Protein AF-A0A260Z648-F1 (afdb_monomer_lite)

InterPro domains:
  IPR011333 SKP1/BTB/POZ domain superfamily [G3DSA:3.30.710.10] (25-83)
  IPR011333 SKP1/BTB/POZ domain superfamily [SSF54695] (28-83)
  IPR016073 SKP1 component, POZ domain [PF03931] (30-83)

Organism: Caenorhabditis remanei (NCBI:txid31234)

Sequence (83 aa):
MSAEQAPVEVPAVDAPVAEAAPAEPTVYYTLESCDGDEVKISSEAVKQSKTLNDLVSNLHGGAEMDESIPMDNIKKPALVKVV

Foldseek 3Di:
DDDDDDDDDDPDDPDPPPPPDPPDQPAWAWAAELVRDIDIDGPVLLVVDPVSVVVCCVVPVDDGDPDHHYPNPGHPVRVVVSD

Secondary structure (DSSP, 8-state):
--------PPP--------------S-EEEEEETTS-EEEEEHHHHHH-HHHHHHHHHHHTT---SSPEEETT--HHHHHHH-

Radius of gyration: 25.3 Å; chains: 1; bounding box: 29×21×90 Å

Structure (mmCIF, N/CA/C/O backbone):
data_AF-A0A260Z648-F1
#
_entry.id   AF-A0A260Z648-F1
#
loop_
_atom_site.group_PDB
_atom_site.id
_atom_site.type_symbol
_atom_site.label_atom_id
_atom_site.label_alt_id
_atom_site.label_comp_id
_atom_site.label_asym_id
_atom_site.label_entity_id
_atom_site.label_seq_id
_atom_site.pdbx_PDB_ins_code
_atom_site.Cartn_x
_atom_site.Cartn_y
_atom_site.Cartn_z
_atom_site.occupancy
_atom_site.B_iso_or_equiv
_atom_site.auth_seq_id
_atom_site.auth_comp_id
_atom_site.auth_asym_id
_atom_site.auth_atom_id
_atom_site.pdbx_PDB_model_num
ATOM 1 N N . MET A 1 1 ? 9.275 -7.624 -81.919 1.00 42.38 1 MET A N 1
ATOM 2 C CA . MET A 1 1 ? 10.491 -7.262 -81.164 1.00 42.38 1 MET A CA 1
ATOM 3 C C . MET A 1 1 ? 10.045 -6.821 -79.783 1.00 42.38 1 MET A C 1
ATOM 5 O O . MET A 1 1 ? 9.033 -6.142 -79.684 1.00 42.38 1 MET A O 1
ATOM 9 N N . SER A 1 2 ? 10.728 -7.343 -78.772 1.00 56.56 2 SER A N 1
ATOM 10 C CA . SER A 1 2 ? 10.385 -7.402 -77.352 1.00 56.56 2 SER A CA 1
ATOM 11 C C . SER A 1 2 ? 10.232 -6.052 -76.649 1.00 56.56 2 SER A C 1
ATOM 13 O O . SER A 1 2 ? 10.946 -5.109 -76.972 1.00 56.56 2 SER A O 1
ATOM 15 N N . ALA A 1 3 ? 9.398 -6.026 -75.609 1.00 51.69 3 ALA A N 1
ATOM 16 C CA . ALA A 1 3 ? 9.677 -5.295 -74.375 1.00 51.69 3 ALA A CA 1
ATOM 17 C C . ALA A 1 3 ? 8.929 -5.985 -73.222 1.00 51.69 3 ALA A C 1
ATOM 19 O O . ALA A 1 3 ? 7.706 -5.956 -73.129 1.00 51.69 3 ALA A O 1
ATOM 20 N N . GLU A 1 4 ? 9.718 -6.675 -72.413 1.00 53.59 4 GLU A N 1
ATOM 21 C CA . GLU A 1 4 ? 9.394 -7.350 -71.164 1.00 53.59 4 GLU A CA 1
ATOM 22 C C . GLU A 1 4 ? 9.005 -6.282 -70.124 1.00 53.59 4 GLU A C 1
ATOM 24 O O . GLU A 1 4 ? 9.788 -5.369 -69.860 1.00 53.59 4 GLU A O 1
ATOM 29 N N . GLN A 1 5 ? 7.787 -6.332 -69.576 1.00 46.09 5 GLN A N 1
ATOM 30 C CA . GLN A 1 5 ? 7.409 -5.501 -68.428 1.00 46.09 5 GLN A CA 1
ATOM 31 C C . GLN A 1 5 ? 7.724 -6.263 -67.138 1.00 46.09 5 GLN A C 1
ATOM 33 O O . GLN A 1 5 ? 7.139 -7.308 -66.862 1.00 46.09 5 GLN A O 1
ATOM 38 N N . ALA A 1 6 ? 8.665 -5.723 -66.363 1.00 51.47 6 ALA A N 1
ATOM 39 C CA . ALA A 1 6 ? 8.971 -6.137 -64.999 1.00 51.47 6 ALA A CA 1
ATOM 40 C C . ALA A 1 6 ? 7.776 -5.872 -64.055 1.00 51.47 6 ALA A C 1
ATOM 42 O O . ALA A 1 6 ? 7.028 -4.914 -64.281 1.00 51.47 6 ALA A O 1
ATOM 43 N N . PRO A 1 7 ? 7.587 -6.671 -62.988 1.00 45.81 7 PRO A N 1
ATOM 44 C CA . PRO A 1 7 ? 6.524 -6.435 -62.024 1.00 45.81 7 PRO A CA 1
ATOM 45 C C . PRO A 1 7 ? 6.905 -5.241 -61.144 1.00 45.81 7 PRO A C 1
ATOM 47 O O . PRO A 1 7 ? 7.929 -5.251 -60.464 1.00 45.81 7 PRO A O 1
ATOM 50 N N . VAL A 1 8 ? 6.088 -4.191 -61.188 1.00 53.62 8 VAL A N 1
ATOM 51 C CA . VAL A 1 8 ? 6.241 -3.023 -60.319 1.00 53.62 8 VAL A CA 1
ATOM 52 C C . VAL A 1 8 ? 5.742 -3.416 -58.931 1.00 53.62 8 VAL A C 1
ATOM 54 O O . VAL A 1 8 ? 4.577 -3.764 -58.751 1.00 53.62 8 VAL A O 1
ATOM 57 N N . GLU A 1 9 ? 6.670 -3.423 -57.984 1.00 50.06 9 GLU A N 1
ATOM 58 C CA . GLU A 1 9 ? 6.473 -3.670 -56.561 1.00 50.06 9 GLU A CA 1
ATOM 59 C C . GLU A 1 9 ? 5.352 -2.769 -56.013 1.00 50.06 9 GLU A C 1
ATOM 61 O O . GLU A 1 9 ? 5.407 -1.542 -56.110 1.00 50.06 9 GLU A O 1
ATOM 66 N N . VAL A 1 10 ? 4.292 -3.388 -55.488 1.00 55.47 10 VAL A N 1
ATOM 67 C CA . VAL A 1 10 ? 3.219 -2.691 -54.773 1.00 55.47 10 VAL A CA 1
ATOM 68 C C . VAL A 1 10 ? 3.805 -2.073 -53.499 1.00 55.47 10 VAL A C 1
ATOM 70 O O . VAL A 1 10 ? 4.421 -2.799 -52.715 1.00 55.47 10 VAL A O 1
ATOM 73 N N . PRO A 1 11 ? 3.656 -0.756 -53.263 1.00 45.12 11 PRO A N 1
ATOM 74 C CA . PRO A 1 11 ? 4.167 -0.149 -52.050 1.00 45.12 11 PRO A CA 1
ATOM 75 C C . PRO A 1 11 ? 3.397 -0.687 -50.845 1.00 45.12 11 PRO A C 1
ATOM 77 O O . PRO A 1 11 ? 2.207 -0.997 -50.921 1.00 45.12 11 PRO A O 1
ATOM 80 N N . ALA A 1 12 ? 4.157 -0.821 -49.764 1.00 52.56 12 ALA A N 1
ATOM 81 C CA . ALA A 1 12 ? 3.814 -1.413 -48.488 1.00 52.56 12 ALA A CA 1
ATOM 82 C C . ALA A 1 12 ? 2.363 -1.190 -48.044 1.00 52.56 12 ALA A C 1
ATOM 84 O O . ALA A 1 12 ? 1.850 -0.074 -48.020 1.00 52.56 12 ALA A O 1
ATOM 85 N N . VAL A 1 13 ? 1.777 -2.319 -47.648 1.00 45.06 13 VAL A N 1
ATOM 86 C CA . VAL A 1 13 ? 0.608 -2.491 -46.794 1.00 45.06 13 VAL A CA 1
ATOM 87 C C . VAL A 1 13 ? 0.308 -1.273 -45.915 1.00 45.06 13 VAL A C 1
ATOM 89 O O . VAL A 1 13 ? 1.138 -0.815 -45.131 1.00 45.06 13 VAL A O 1
ATOM 92 N N . ASP A 1 14 ? -0.926 -0.799 -46.054 1.00 51.88 14 ASP A N 1
ATOM 93 C CA . ASP A 1 14 ? -1.656 0.009 -45.087 1.00 51.88 14 ASP A CA 1
ATOM 94 C C . ASP A 1 14 ? -1.638 -0.742 -43.743 1.00 51.88 14 ASP A C 1
ATOM 96 O O . ASP A 1 14 ? -2.438 -1.643 -43.486 1.00 51.88 14 ASP A O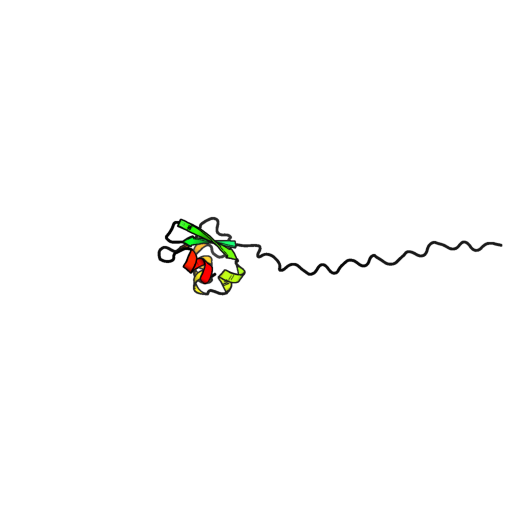 1
ATOM 100 N N . ALA A 1 15 ? -0.611 -0.486 -42.929 1.00 55.12 15 ALA A N 1
ATOM 101 C CA . ALA A 1 15 ? -0.571 -0.960 -41.559 1.00 55.12 15 ALA A CA 1
ATOM 102 C C . ALA A 1 15 ? -1.626 -0.149 -40.802 1.00 55.12 15 ALA A C 1
ATOM 104 O O . ALA A 1 15 ? -1.549 1.085 -40.828 1.00 55.12 15 ALA A O 1
ATOM 105 N N . PRO A 1 16 ? -2.600 -0.788 -40.128 1.00 48.88 16 PRO A N 1
ATOM 106 C CA . PRO A 1 16 ? -3.527 -0.035 -39.315 1.00 48.88 16 PRO A CA 1
ATOM 107 C C . PRO A 1 16 ? -2.669 0.665 -38.268 1.00 48.88 16 PRO A C 1
ATOM 109 O O . PRO A 1 16 ? -1.855 0.023 -37.598 1.00 48.88 16 PRO A O 1
ATOM 112 N N . VAL A 1 17 ? -2.798 1.988 -38.183 1.00 56.16 17 VAL A N 1
ATOM 113 C CA . VAL A 1 17 ? -2.271 2.759 -37.062 1.00 56.16 17 VAL A CA 1
ATOM 114 C C . VAL A 1 17 ? -2.895 2.122 -35.833 1.00 56.16 17 VAL A C 1
ATOM 116 O O . VAL A 1 17 ? -4.075 2.324 -35.556 1.00 56.16 17 VAL A O 1
ATOM 119 N N . ALA A 1 18 ? -2.127 1.253 -35.178 1.00 55.88 18 ALA A N 1
ATOM 120 C CA . ALA A 1 18 ? -2.497 0.671 -33.913 1.00 55.88 18 ALA A CA 1
ATOM 121 C C . ALA A 1 18 ? -2.693 1.861 -32.985 1.00 55.88 18 ALA A C 1
ATOM 123 O O . ALA A 1 18 ? -1.733 2.539 -32.616 1.00 55.88 18 ALA A O 1
ATOM 124 N N . GLU A 1 19 ? -3.957 2.169 -32.712 1.00 54.41 19 GLU A N 1
ATOM 125 C CA . GLU A 1 19 ? -4.362 3.035 -31.625 1.00 54.41 19 GLU A CA 1
ATOM 126 C C . GLU A 1 19 ? -3.572 2.539 -30.416 1.00 54.41 19 GLU A C 1
ATOM 128 O O . GLU A 1 19 ? -3.715 1.383 -30.011 1.00 54.41 19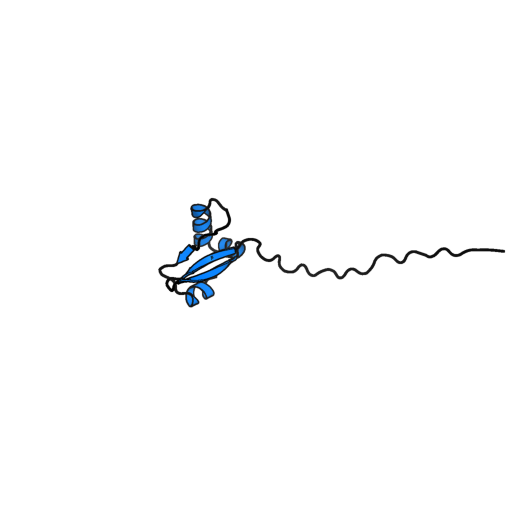 GLU A O 1
ATOM 133 N N . ALA A 1 20 ? -2.604 3.338 -29.964 1.00 56.78 20 ALA A N 1
ATOM 134 C CA . ALA A 1 20 ? -1.762 2.966 -28.847 1.00 56.78 20 ALA A CA 1
ATOM 135 C C . ALA A 1 20 ? -2.706 2.769 -27.664 1.00 56.78 20 ALA A C 1
ATOM 137 O O . ALA A 1 20 ? -3.219 3.744 -27.114 1.00 56.78 20 ALA A O 1
ATOM 138 N N . ALA A 1 21 ? -2.987 1.505 -27.334 1.00 62.12 21 ALA A N 1
ATOM 139 C CA . ALA A 1 21 ? -3.716 1.158 -26.132 1.00 62.12 21 ALA A CA 1
ATOM 140 C C . ALA A 1 21 ? -3.064 1.933 -24.978 1.00 62.12 21 ALA A C 1
ATOM 142 O O . ALA A 1 21 ? -1.826 2.013 -24.958 1.00 62.12 21 ALA A O 1
ATOM 143 N N . PRO A 1 22 ? -3.848 2.546 -24.068 1.00 60.22 22 PRO A N 1
ATOM 144 C CA . PRO A 1 22 ? -3.291 3.215 -22.901 1.00 60.22 22 PRO A CA 1
ATOM 145 C C . PRO A 1 22 ? -2.266 2.270 -22.292 1.00 60.22 22 PRO A C 1
ATOM 147 O O . PRO A 1 22 ? -2.610 1.123 -22.014 1.00 60.22 22 PRO A O 1
ATOM 150 N N . ALA A 1 23 ? -1.005 2.703 -22.219 1.00 63.72 23 ALA A N 1
ATOM 151 C CA . ALA A 1 23 ? 0.061 1.857 -21.714 1.00 63.72 23 ALA A CA 1
ATOM 152 C C . ALA A 1 23 ? -0.361 1.411 -20.317 1.00 63.72 23 ALA A C 1
ATOM 154 O O . ALA A 1 23 ? -0.445 2.240 -19.412 1.00 63.72 23 ALA A O 1
ATOM 155 N N . GLU A 1 24 ? -0.729 0.136 -20.176 1.00 59.06 24 GLU A N 1
ATOM 156 C CA . GLU A 1 24 ? -1.183 -0.367 -18.892 1.00 59.06 24 GLU A CA 1
ATOM 157 C C . GLU A 1 24 ? -0.042 -0.147 -17.897 1.00 59.06 24 GLU A C 1
ATOM 159 O O . GLU A 1 24 ? 1.121 -0.437 -18.220 1.00 59.06 24 GLU A O 1
ATOM 164 N N . PRO A 1 25 ? -0.333 0.437 -16.726 1.00 63.88 25 PRO A N 1
ATOM 165 C CA . PRO A 1 25 ? 0.709 0.809 -15.796 1.00 63.88 25 PRO A CA 1
ATOM 166 C C . PRO A 1 25 ? 1.491 -0.445 -15.427 1.00 63.88 25 PRO A C 1
ATOM 168 O O . PRO A 1 25 ? 0.943 -1.417 -14.921 1.00 63.88 25 PRO A O 1
ATOM 171 N N . THR A 1 26 ? 2.794 -0.424 -15.698 1.00 70.69 26 THR A N 1
ATOM 172 C CA . THR A 1 26 ? 3.671 -1.595 -15.539 1.00 70.69 26 THR A CA 1
ATOM 173 C C . THR A 1 26 ? 3.820 -2.014 -14.074 1.00 70.69 26 THR A C 1
ATOM 175 O O . THR A 1 26 ? 4.243 -3.127 -13.795 1.00 70.69 26 THR A O 1
ATOM 178 N N . VAL A 1 27 ? 3.448 -1.121 -13.152 1.00 79.94 27 VAL A N 1
ATOM 179 C CA . VAL A 1 27 ? 3.640 -1.255 -11.710 1.00 79.94 27 VAL A CA 1
ATOM 180 C C . VAL A 1 27 ? 2.327 -0.991 -10.992 1.00 79.94 27 VAL A C 1
ATOM 182 O O . VAL A 1 27 ? 1.730 0.086 -11.151 1.00 79.94 27 VAL A O 1
ATOM 185 N N . TYR A 1 28 ? 1.923 -1.950 -10.164 1.00 85.06 28 TYR A N 1
ATOM 186 C CA . TYR A 1 28 ? 0.769 -1.855 -9.280 1.00 85.06 28 TYR A CA 1
ATOM 187 C C . TYR A 1 28 ? 1.202 -2.011 -7.830 1.00 85.06 28 TYR A C 1
ATOM 189 O O . TYR A 1 28 ? 2.080 -2.806 -7.512 1.00 85.06 28 TYR A O 1
ATOM 197 N N . TYR A 1 29 ? 0.528 -1.276 -6.958 1.00 86.00 29 TYR A N 1
ATOM 198 C CA . TYR A 1 29 ? 0.656 -1.391 -5.516 1.00 86.00 29 TYR A CA 1
ATOM 199 C C . TYR A 1 29 ? -0.617 -2.010 -4.951 1.00 86.00 29 TYR A C 1
ATOM 201 O O . TYR A 1 29 ? -1.716 -1.757 -5.454 1.00 86.00 29 TYR A O 1
ATOM 209 N N . THR A 1 30 ? -0.477 -2.807 -3.900 1.00 89.06 30 THR A N 1
ATOM 210 C CA . THR A 1 30 ? -1.612 -3.442 -3.230 1.00 89.06 30 THR A CA 1
ATOM 211 C C . THR A 1 30 ? -1.914 -2.694 -1.940 1.00 89.06 30 THR A C 1
ATOM 213 O O . THR A 1 30 ? -1.032 -2.497 -1.110 1.00 89.06 30 THR A O 1
ATOM 216 N N . LEU A 1 31 ? -3.160 -2.263 -1.773 1.00 89.50 31 LEU A N 1
ATOM 217 C CA . LEU A 1 31 ? -3.687 -1.695 -0.536 1.00 89.50 31 LEU A CA 1
ATOM 218 C C . LEU A 1 31 ? -4.585 -2.739 0.123 1.00 89.50 31 LEU A C 1
ATOM 220 O O . LEU A 1 31 ? -5.515 -3.229 -0.514 1.00 89.50 31 LEU A O 1
ATOM 224 N N . GLU A 1 32 ? -4.348 -3.057 1.384 1.00 91.19 32 GLU A N 1
ATOM 225 C CA . GLU A 1 32 ? -5.191 -3.960 2.163 1.00 91.19 32 GLU A CA 1
ATOM 226 C C . GLU A 1 32 ? -6.123 -3.144 3.054 1.00 91.19 32 GLU A C 1
ATOM 228 O O . GLU A 1 32 ? -5.684 -2.316 3.843 1.00 91.19 32 GLU A O 1
ATOM 233 N N . SER A 1 33 ? -7.427 -3.345 2.919 1.00 91.88 33 SER A N 1
ATOM 234 C CA . SER A 1 33 ? -8.427 -2.703 3.770 1.00 91.88 33 SER A CA 1
ATOM 235 C C . SER A 1 33 ? -8.467 -3.295 5.179 1.00 91.88 33 SER A C 1
ATOM 237 O O . SER A 1 33 ? -8.052 -4.426 5.399 1.00 91.88 33 SER A O 1
ATOM 239 N N . CYS A 1 34 ? -9.084 -2.576 6.119 1.00 91.94 34 CYS A N 1
ATOM 240 C CA . CYS A 1 34 ? -9.335 -3.048 7.489 1.00 91.94 34 CYS A CA 1
ATOM 241 C C . CYS A 1 34 ? -10.059 -4.411 7.559 1.00 91.94 34 CYS A C 1
ATOM 243 O O . CYS A 1 34 ? -9.905 -5.157 8.522 1.00 91.94 34 CYS A O 1
ATOM 245 N N . ASP A 1 35 ? -10.855 -4.743 6.539 1.00 89.38 35 ASP A N 1
ATOM 246 C CA . ASP A 1 35 ? -11.593 -6.005 6.457 1.00 89.38 35 ASP A CA 1
ATOM 247 C C . ASP A 1 35 ? -10.737 -7.158 5.868 1.00 89.38 35 ASP A C 1
ATOM 249 O O . ASP A 1 35 ? -11.235 -8.271 5.704 1.00 89.38 35 ASP A O 1
ATOM 253 N N . GLY A 1 36 ? -9.461 -6.905 5.546 1.00 86.56 36 GLY A N 1
ATOM 254 C CA . GLY A 1 36 ? -8.538 -7.856 4.913 1.00 86.56 36 GLY A CA 1
ATOM 255 C C . GLY A 1 36 ? -8.688 -7.961 3.391 1.00 86.56 36 GLY A C 1
ATOM 256 O O . GLY A 1 36 ? -8.093 -8.833 2.767 1.00 86.56 36 GLY A O 1
ATOM 257 N N . ASP A 1 37 ? -9.508 -7.107 2.768 1.00 91.06 37 ASP A N 1
ATOM 258 C CA . ASP A 1 37 ? -9.647 -7.080 1.310 1.00 91.06 37 ASP A CA 1
ATOM 259 C C . ASP A 1 37 ? -8.531 -6.280 0.636 1.00 91.06 37 ASP A C 1
ATOM 261 O O . ASP A 1 37 ? -8.326 -5.109 0.959 1.00 91.06 37 ASP A O 1
ATOM 265 N N . GLU A 1 38 ? -7.932 -6.859 -0.400 1.00 90.25 38 GLU A N 1
ATOM 266 C CA . GLU A 1 38 ? -6.919 -6.213 -1.232 1.00 90.25 38 GLU A CA 1
ATOM 267 C C . GLU A 1 38 ? -7.530 -5.397 -2.386 1.00 90.25 38 GLU A C 1
ATOM 269 O O . GLU A 1 38 ? -8.499 -5.799 -3.045 1.00 90.25 38 GLU A O 1
ATOM 274 N N . VAL A 1 39 ? -6.927 -4.243 -2.660 1.00 90.25 39 VAL A N 1
ATOM 275 C CA . VAL A 1 39 ? -7.249 -3.336 -3.764 1.00 90.25 39 VAL A CA 1
ATOM 276 C C . VAL A 1 39 ? -5.954 -2.961 -4.472 1.00 90.25 39 VAL A C 1
ATOM 278 O O . VAL A 1 39 ? -5.028 -2.445 -3.853 1.00 90.25 39 VAL A O 1
ATOM 281 N N . LYS A 1 40 ? -5.887 -3.196 -5.783 1.00 89.19 40 LYS A N 1
ATOM 282 C CA . LYS A 1 40 ? -4.731 -2.813 -6.598 1.00 89.19 40 LYS A CA 1
ATOM 283 C C . LYS A 1 40 ? -4.893 -1.390 -7.107 1.00 89.19 40 LYS A C 1
ATOM 285 O O . LYS A 1 40 ? -5.908 -1.067 -7.719 1.00 89.19 40 LYS A O 1
ATOM 290 N N . ILE A 1 41 ? -3.874 -0.570 -6.893 1.00 88.12 41 ILE A N 1
ATOM 291 C CA . ILE A 1 41 ? -3.780 0.796 -7.400 1.00 88.12 41 ILE A CA 1
ATOM 292 C C . ILE A 1 41 ? -2.574 0.896 -8.333 1.00 88.12 41 ILE A C 1
ATOM 294 O O . ILE A 1 41 ? -1.510 0.345 -8.059 1.00 88.12 41 ILE A O 1
ATOM 298 N N . SER A 1 42 ? -2.731 1.578 -9.465 1.00 87.44 42 SER A N 1
ATOM 299 C CA . SER A 1 42 ? -1.615 1.786 -10.383 1.00 87.44 42 SER A CA 1
ATOM 300 C C . SER A 1 42 ? -0.586 2.750 -9.798 1.00 87.44 42 SER A C 1
ATOM 302 O O . SER A 1 42 ? -0.913 3.662 -9.035 1.00 87.44 42 SER A O 1
ATOM 304 N N . SER A 1 43 ? 0.672 2.604 -10.202 1.00 85.06 43 SER A N 1
ATOM 305 C CA . SER A 1 43 ? 1.724 3.547 -9.812 1.00 85.06 43 SER A CA 1
ATOM 306 C C . SER A 1 43 ? 1.455 4.990 -10.244 1.00 85.06 43 SER A C 1
ATOM 308 O O . SER A 1 43 ? 1.856 5.928 -9.555 1.00 85.06 43 SER A O 1
ATOM 310 N N . GLU A 1 44 ? 0.738 5.193 -11.347 1.00 87.38 44 GLU A N 1
ATOM 311 C CA . GLU A 1 44 ? 0.293 6.517 -11.780 1.00 87.38 44 GLU A CA 1
ATOM 312 C C . GLU A 1 44 ? -0.743 7.119 -10.830 1.00 87.38 44 GLU A C 1
ATOM 314 O O . GLU A 1 44 ? -0.630 8.292 -10.476 1.00 87.38 44 GLU A O 1
ATOM 319 N N . ALA A 1 45 ? -1.706 6.320 -10.366 1.00 87.44 45 ALA A N 1
ATOM 320 C CA . ALA A 1 45 ? -2.694 6.760 -9.387 1.00 87.44 45 ALA A CA 1
ATOM 321 C C . ALA A 1 45 ? -2.053 7.020 -8.012 1.00 87.44 45 ALA A C 1
ATOM 323 O O . ALA A 1 45 ? -2.386 8.007 -7.357 1.00 87.44 45 ALA A O 1
ATOM 324 N N . VAL A 1 46 ? -1.047 6.232 -7.608 1.00 87.56 46 VAL A N 1
ATOM 325 C CA . VAL A 1 46 ? -0.255 6.514 -6.396 1.00 87.56 46 VAL A CA 1
ATOM 326 C C . VAL A 1 46 ? 0.406 7.890 -6.464 1.00 87.56 46 VAL A C 1
ATOM 328 O O . VAL A 1 46 ? 0.344 8.632 -5.487 1.00 87.56 46 VAL A O 1
ATOM 331 N N . LYS A 1 47 ? 0.965 8.285 -7.617 1.00 86.38 47 LYS A N 1
ATOM 332 C CA . LYS A 1 47 ? 1.582 9.614 -7.798 1.00 86.38 47 LYS A CA 1
ATOM 333 C C . LYS A 1 47 ? 0.588 10.774 -7.663 1.00 86.38 47 LYS A C 1
ATOM 335 O O . LYS A 1 47 ? 1.012 11.883 -7.346 1.00 86.38 47 LYS A O 1
ATOM 340 N N . GLN A 1 48 ? -0.711 10.542 -7.873 1.00 88.69 48 GLN A N 1
ATOM 341 C CA . GLN A 1 48 ? -1.749 11.564 -7.664 1.00 88.69 48 GLN A CA 1
ATOM 342 C C . GLN A 1 48 ? -1.977 11.861 -6.176 1.00 88.69 48 GLN A C 1
ATOM 344 O O . GLN A 1 48 ? -2.400 12.961 -5.816 1.00 88.69 48 GLN A O 1
ATOM 349 N N . SER A 1 49 ? -1.676 10.906 -5.294 1.00 88.38 49 SER A N 1
ATOM 350 C CA . SER A 1 49 ? -1.801 11.074 -3.851 1.00 88.38 49 SER A CA 1
ATOM 351 C C . SER A 1 49 ? -0.434 11.274 -3.221 1.00 88.38 49 SER A C 1
ATOM 353 O O . SER A 1 49 ? 0.361 10.344 -3.109 1.00 88.38 49 SER A O 1
ATOM 355 N N . LYS A 1 50 ? -0.171 12.489 -2.726 1.00 89.00 50 LYS A N 1
ATOM 356 C CA . LYS A 1 50 ? 1.084 12.783 -2.024 1.00 89.00 50 LYS A CA 1
ATOM 357 C C . LYS A 1 50 ? 1.320 11.819 -0.858 1.00 89.00 50 LYS A C 1
ATOM 359 O O . LYS A 1 50 ? 2.425 11.327 -0.694 1.00 89.00 50 LYS A O 1
ATOM 364 N N . THR A 1 51 ? 0.278 11.510 -0.089 1.00 87.69 51 THR A N 1
ATOM 365 C CA . THR A 1 51 ? 0.378 10.591 1.050 1.00 87.69 51 THR A CA 1
ATOM 366 C C . THR A 1 51 ? 0.749 9.176 0.616 1.00 87.69 51 THR A C 1
ATOM 368 O O . THR A 1 51 ? 1.646 8.594 1.215 1.00 87.69 51 THR A O 1
ATOM 371 N N . LEU A 1 52 ? 0.107 8.630 -0.426 1.00 86.19 52 LEU A N 1
ATOM 372 C CA . LEU A 1 52 ? 0.439 7.287 -0.921 1.00 86.19 52 LEU A CA 1
ATOM 373 C C . LEU A 1 52 ? 1.835 7.262 -1.547 1.00 86.19 52 LEU A C 1
ATOM 375 O O . LEU A 1 52 ? 2.602 6.343 -1.285 1.00 86.19 52 LEU A O 1
ATOM 379 N N . ASN A 1 53 ? 2.191 8.290 -2.318 1.00 87.62 53 ASN A N 1
ATOM 380 C CA . ASN A 1 53 ? 3.508 8.410 -2.928 1.00 87.62 53 ASN A CA 1
ATOM 381 C C . ASN A 1 53 ? 4.628 8.518 -1.881 1.00 87.62 53 ASN A C 1
ATOM 383 O O . ASN A 1 53 ? 5.652 7.847 -2.015 1.00 87.62 53 ASN A O 1
ATOM 387 N N . ASP A 1 54 ? 4.437 9.324 -0.833 1.00 88.25 54 ASP A N 1
ATOM 388 C CA . ASP A 1 54 ? 5.394 9.447 0.270 1.00 88.25 54 ASP A CA 1
ATOM 389 C C . ASP A 1 54 ? 5.499 8.122 1.035 1.00 88.25 54 ASP A C 1
ATOM 391 O O . ASP A 1 54 ? 6.599 7.695 1.378 1.00 88.25 54 ASP A O 1
ATOM 395 N N . LEU A 1 55 ? 4.378 7.440 1.276 1.00 85.38 55 LEU A N 1
ATOM 396 C CA . LEU A 1 55 ? 4.363 6.160 1.979 1.00 85.38 55 LEU A CA 1
ATOM 397 C C . LEU A 1 55 ? 5.120 5.082 1.191 1.00 85.38 55 LEU A C 1
ATOM 399 O O . LEU A 1 55 ? 6.025 4.455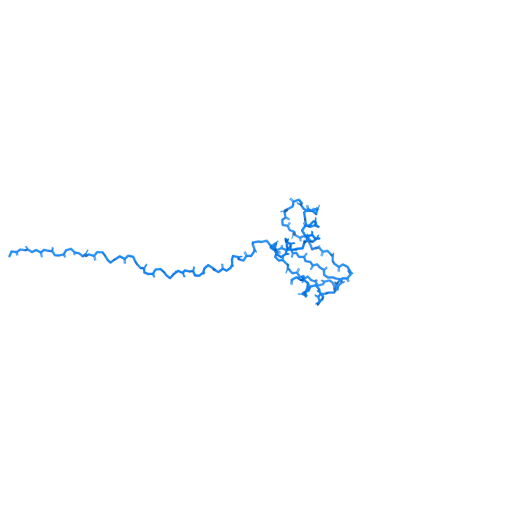 1.736 1.00 85.38 55 LEU A O 1
ATOM 403 N N . VAL A 1 56 ? 4.834 4.942 -0.104 1.00 82.19 56 VAL A N 1
ATOM 404 C CA . VAL A 1 56 ? 5.535 4.018 -1.010 1.00 82.19 56 VAL A CA 1
ATOM 405 C C . VAL A 1 56 ? 7.029 4.335 -1.109 1.00 82.19 56 VAL A C 1
ATOM 407 O O . VAL A 1 56 ? 7.868 3.437 -1.017 1.00 82.19 56 VAL A O 1
ATOM 410 N N . SER A 1 57 ? 7.379 5.616 -1.247 1.00 82.19 57 SER A N 1
ATOM 411 C CA . SER A 1 57 ? 8.778 6.055 -1.342 1.00 82.19 57 SER A CA 1
ATOM 412 C C . SER A 1 57 ? 9.557 5.782 -0.054 1.00 82.19 57 SER A C 1
ATOM 414 O O . SER A 1 57 ? 10.722 5.393 -0.121 1.00 82.19 57 SER A O 1
ATOM 416 N N . ASN A 1 58 ? 8.926 5.957 1.111 1.00 82.75 58 ASN A N 1
ATOM 417 C CA . ASN A 1 58 ? 9.553 5.696 2.408 1.00 82.75 58 ASN A CA 1
ATOM 418 C C . ASN A 1 58 ? 9.643 4.204 2.737 1.00 82.75 58 ASN A C 1
ATOM 420 O O . ASN A 1 58 ? 10.600 3.797 3.391 1.00 82.75 58 ASN A O 1
ATOM 424 N N . LEU A 1 59 ? 8.672 3.400 2.297 1.00 75.31 59 LEU A N 1
ATOM 425 C CA . LEU A 1 59 ? 8.706 1.953 2.485 1.00 75.31 59 LEU A CA 1
ATOM 426 C C . LEU A 1 59 ? 9.848 1.336 1.669 1.00 75.31 59 LEU A C 1
ATOM 428 O O . LEU A 1 59 ? 10.670 0.625 2.240 1.00 75.31 59 LEU A O 1
ATOM 432 N N . HIS A 1 60 ? 9.942 1.625 0.364 1.00 63.09 60 HIS A N 1
ATOM 433 C CA . HIS A 1 60 ? 10.791 0.838 -0.550 1.00 63.09 60 HIS A CA 1
ATOM 434 C C . HIS A 1 60 ? 11.876 1.619 -1.301 1.00 63.09 60 HIS A C 1
ATOM 436 O O . HIS A 1 60 ? 12.575 1.037 -2.131 1.00 63.09 60 HIS A O 1
ATOM 442 N N . GLY A 1 61 ? 12.014 2.934 -1.107 1.00 59.59 61 GLY A N 1
ATOM 443 C CA . GLY A 1 61 ? 12.923 3.732 -1.941 1.00 59.59 61 GLY A CA 1
ATOM 444 C C . GLY A 1 61 ? 12.579 3.687 -3.442 1.00 59.59 61 GLY A C 1
ATOM 445 O O . GLY A 1 61 ? 13.425 4.034 -4.264 1.00 59.59 61 GLY A O 1
ATOM 446 N N . GLY A 1 62 ? 11.357 3.261 -3.801 1.00 56.28 62 GLY A N 1
ATOM 447 C CA . GLY A 1 62 ? 10.841 3.225 -5.175 1.00 56.28 62 GLY A CA 1
ATOM 448 C C . GLY A 1 62 ? 10.793 1.860 -5.879 1.00 56.28 62 GLY A C 1
ATOM 449 O O . GLY A 1 62 ? 10.560 1.850 -7.084 1.00 56.28 62 GLY A O 1
ATOM 450 N N . ALA A 1 63 ? 11.007 0.732 -5.188 1.00 56.31 63 ALA A N 1
ATOM 451 C CA . ALA A 1 63 ? 10.841 -0.609 -5.770 1.00 56.31 63 ALA A CA 1
ATOM 452 C C . ALA A 1 63 ? 9.408 -1.170 -5.619 1.00 56.31 63 ALA A C 1
ATOM 454 O O . ALA A 1 63 ? 8.668 -0.760 -4.721 1.00 56.31 63 ALA A O 1
ATOM 455 N N . GLU A 1 64 ? 9.047 -2.112 -6.503 1.00 60.78 64 GLU A N 1
ATOM 456 C CA . GLU A 1 64 ? 7.772 -2.852 -6.509 1.00 60.78 64 GLU A CA 1
ATOM 457 C C . GLU A 1 64 ? 7.413 -3.355 -5.098 1.00 60.78 64 GLU A C 1
ATOM 459 O O . GLU A 1 64 ? 8.279 -3.792 -4.339 1.00 60.78 64 GLU A O 1
ATOM 464 N N . MET A 1 65 ? 6.133 -3.274 -4.731 1.00 67.12 65 MET A N 1
ATOM 465 C CA . MET A 1 65 ? 5.633 -3.814 -3.469 1.00 67.12 65 MET A CA 1
ATOM 466 C C . MET A 1 65 ? 5.139 -5.248 -3.650 1.00 67.12 65 MET A C 1
ATOM 468 O O . MET A 1 65 ? 4.075 -5.449 -4.228 1.00 67.12 65 MET A O 1
ATOM 472 N N . ASP A 1 66 ? 5.869 -6.224 -3.105 1.00 67.25 66 ASP A N 1
ATOM 473 C CA . ASP A 1 66 ? 5.328 -7.572 -2.858 1.00 67.25 66 ASP A CA 1
ATOM 474 C C . ASP A 1 66 ? 4.432 -7.608 -1.601 1.00 67.25 66 ASP A C 1
ATOM 476 O O . ASP A 1 66 ? 3.612 -8.510 -1.447 1.00 67.25 66 ASP A O 1
ATOM 480 N N . GLU A 1 67 ? 4.569 -6.615 -0.712 1.00 74.81 67 GLU A N 1
ATOM 481 C CA . GLU A 1 67 ? 3.766 -6.465 0.506 1.00 74.81 67 GLU A CA 1
ATOM 482 C C . GLU A 1 67 ? 2.620 -5.464 0.322 1.00 74.81 67 GLU A C 1
ATOM 484 O O . GLU A 1 67 ? 2.773 -4.393 -0.269 1.00 74.81 67 GLU A O 1
ATOM 489 N N . SER A 1 68 ? 1.453 -5.810 0.860 1.00 84.81 68 SER A N 1
ATOM 490 C CA . SER A 1 68 ? 0.277 -4.951 0.885 1.00 84.81 68 SER A CA 1
ATOM 491 C C . SER A 1 68 ? 0.441 -3.804 1.891 1.00 84.81 68 SER A C 1
ATOM 493 O O . SER A 1 68 ? 0.898 -3.990 3.015 1.00 84.81 68 SER A O 1
ATOM 495 N N . ILE A 1 69 ? 0.035 -2.592 1.499 1.00 87.25 69 ILE A N 1
ATOM 496 C CA . ILE A 1 69 ? -0.036 -1.437 2.399 1.00 87.25 69 ILE A CA 1
ATOM 497 C C . ILE A 1 69 ? -1.299 -1.571 3.262 1.00 87.25 69 ILE A C 1
ATOM 499 O O . ILE A 1 69 ? -2.401 -1.477 2.707 1.00 87.25 69 ILE A O 1
ATOM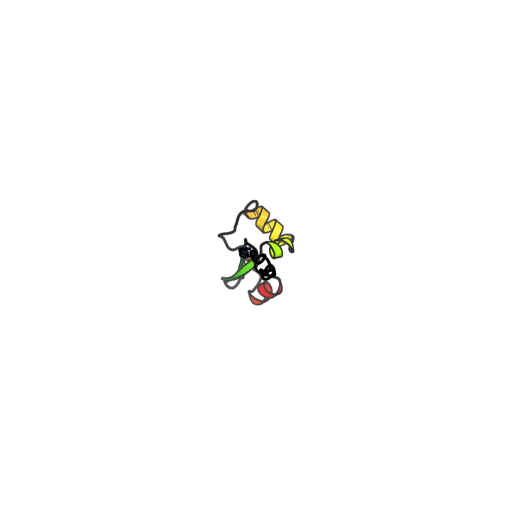 503 N N . PRO A 1 70 ? -1.183 -1.709 4.593 1.00 87.75 70 PRO A N 1
ATOM 504 C CA . PRO A 1 70 ? -2.342 -1.830 5.466 1.00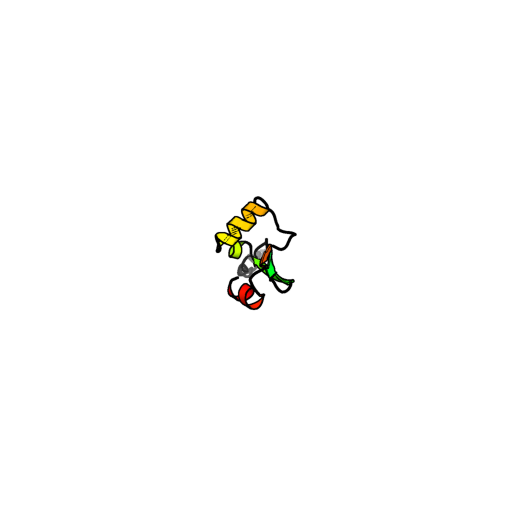 87.75 70 PRO A CA 1
ATOM 505 C C . PRO A 1 70 ? -3.085 -0.494 5.605 1.00 87.75 70 PRO A C 1
ATOM 507 O O . PRO A 1 70 ? -2.499 0.563 5.849 1.00 87.75 70 PRO A O 1
ATOM 510 N N . MET A 1 71 ? -4.406 -0.548 5.462 1.00 89.44 71 MET A N 1
ATOM 511 C CA . MET A 1 71 ? -5.348 0.563 5.609 1.00 89.44 71 MET A CA 1
ATOM 512 C C . MET A 1 71 ? -6.321 0.253 6.751 1.00 89.44 71 MET A C 1
ATOM 514 O O . MET A 1 71 ? -7.535 0.145 6.552 1.00 89.44 71 MET A O 1
ATOM 518 N N . ASP A 1 72 ? -5.788 0.161 7.973 1.00 86.75 72 ASP A N 1
ATOM 519 C CA . ASP A 1 72 ? -6.481 -0.314 9.188 1.00 86.75 72 ASP A CA 1
ATOM 520 C C . ASP A 1 72 ? -7.773 0.434 9.546 1.00 86.75 72 ASP A C 1
ATOM 522 O O . ASP A 1 72 ? -8.582 -0.051 10.329 1.00 86.75 72 ASP A O 1
ATOM 526 N N . ASN A 1 73 ? -7.979 1.634 9.003 1.00 89.31 73 ASN A N 1
ATOM 527 C CA . ASN A 1 73 ? -9.131 2.482 9.318 1.00 89.31 73 ASN A CA 1
ATOM 528 C C . ASN A 1 73 ? -10.101 2.646 8.141 1.00 89.31 73 ASN A C 1
ATOM 530 O O . ASN A 1 73 ? -11.085 3.382 8.254 1.00 89.31 73 ASN A O 1
ATOM 534 N N . ILE A 1 74 ? -9.835 2.000 7.002 1.00 89.25 74 ILE A N 1
ATOM 535 C CA . ILE A 1 74 ? -10.612 2.188 5.778 1.00 89.25 74 ILE A CA 1
ATOM 536 C C . ILE A 1 74 ? -11.116 0.838 5.276 1.00 89.25 74 ILE A C 1
ATOM 538 O O . ILE A 1 74 ? -10.351 -0.093 5.047 1.00 89.25 74 ILE A O 1
ATOM 542 N N . LYS A 1 75 ? -12.432 0.748 5.073 1.00 91.94 75 LYS A N 1
ATOM 543 C CA . LYS A 1 75 ? -13.073 -0.425 4.471 1.00 91.94 75 LYS A CA 1
ATOM 544 C C . LYS A 1 75 ? -12.899 -0.433 2.958 1.00 91.94 75 LYS A C 1
ATOM 546 O O . LYS A 1 75 ? -12.875 0.633 2.333 1.00 91.94 75 LYS A O 1
ATOM 551 N N . LYS A 1 76 ? -12.928 -1.616 2.343 1.00 89.50 76 LYS A N 1
ATOM 552 C CA . LYS A 1 76 ? -12.846 -1.790 0.881 1.00 89.50 76 LYS A CA 1
ATOM 553 C C . LYS A 1 76 ? -13.721 -0.829 0.053 1.00 89.50 76 LYS A C 1
ATOM 555 O O . LYS A 1 76 ? -13.181 -0.177 -0.836 1.00 89.50 76 LYS A O 1
ATOM 560 N N . PRO A 1 77 ? -15.040 -0.661 0.305 1.00 91.25 77 PRO A N 1
AT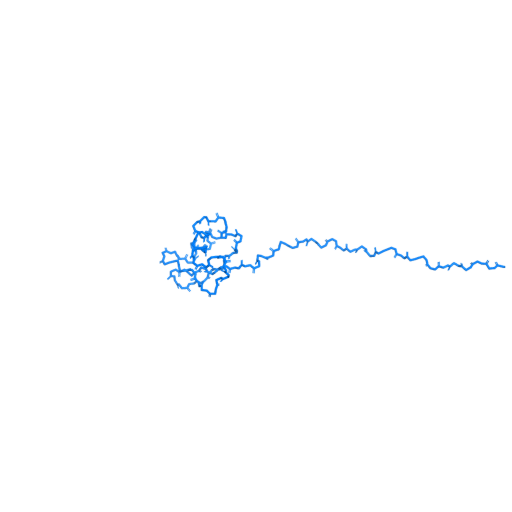OM 561 C CA . PRO A 1 77 ? -15.875 0.217 -0.522 1.00 91.25 77 PRO A CA 1
ATOM 562 C C . PRO A 1 77 ? -15.496 1.699 -0.421 1.00 91.25 77 PRO A C 1
ATOM 564 O O . PRO A 1 77 ? -15.830 2.472 -1.315 1.00 91.25 77 PRO A O 1
ATOM 567 N N . ALA A 1 78 ? -14.840 2.111 0.665 1.00 89.94 78 ALA A N 1
ATOM 568 C CA . ALA A 1 78 ? -14.288 3.452 0.781 1.00 89.94 78 ALA A CA 1
ATOM 569 C C . ALA A 1 78 ? -12.949 3.550 0.036 1.00 89.94 78 ALA A C 1
ATOM 571 O O . ALA A 1 78 ? -12.766 4.505 -0.707 1.00 89.94 78 ALA A O 1
ATOM 572 N N . LEU A 1 79 ? -12.076 2.540 0.146 1.00 87.31 79 LEU A N 1
ATOM 573 C CA . LEU A 1 79 ? -10.819 2.469 -0.612 1.00 87.31 79 LEU A CA 1
ATOM 574 C C . LEU A 1 79 ? -11.049 2.532 -2.122 1.00 87.31 79 LEU A C 1
ATOM 576 O O . LEU A 1 79 ? -10.461 3.378 -2.777 1.00 87.31 79 LEU A O 1
ATOM 580 N N . VAL A 1 80 ? -11.977 1.733 -2.657 1.00 88.44 80 VAL A N 1
ATOM 581 C CA . VAL A 1 80 ? -12.320 1.713 -4.094 1.00 88.44 80 VAL A CA 1
ATOM 582 C C . VAL A 1 80 ? -12.867 3.055 -4.598 1.00 88.44 80 VAL A C 1
ATOM 584 O O . VAL A 1 80 ? -12.769 3.347 -5.779 1.00 88.44 80 VAL A O 1
ATOM 587 N N . LYS A 1 81 ? -13.462 3.883 -3.731 1.00 89.19 81 LYS A N 1
ATOM 588 C CA . LYS A 1 81 ? -13.919 5.233 -4.113 1.00 89.19 81 LYS A CA 1
ATOM 589 C C . LYS A 1 81 ? -12.800 6.270 -4.126 1.00 89.19 81 LYS A C 1
ATOM 591 O O . LYS A 1 81 ? -12.995 7.344 -4.686 1.00 89.19 81 LYS A O 1
ATOM 596 N N . VAL A 1 82 ? -11.714 6.002 -3.407 1.00 81.88 82 VAL A N 1
ATOM 597 C CA . VAL A 1 82 ? -10.591 6.927 -3.232 1.00 81.88 82 VAL A CA 1
ATOM 598 C C . VAL A 1 82 ? -9.527 6.709 -4.305 1.00 81.88 82 VAL A C 1
ATOM 600 O O . VAL A 1 82 ? -8.852 7.673 -4.665 1.00 81.88 82 VAL A O 1
ATOM 603 N N . VAL A 1 83 ? -9.376 5.471 -4.785 1.00 81.31 83 VAL A N 1
ATOM 604 C CA . VAL A 1 83 ? -8.392 5.080 -5.806 1.00 81.31 83 VAL A CA 1
ATOM 605 C C . VAL A 1 83 ? -8.939 5.126 -7.223 1.00 81.31 83 VAL A C 1
ATOM 607 O O . VAL A 1 83 ? -10.155 4.899 -7.403 1.00 81.31 83 VAL A O 1
#

pLDDT: mean 74.62, std 16.2, range [42.38, 91.94]